Protein AF-A0A061FVU3-F1 (afdb_monomer_lite)

Foldseek 3Di:
DDDPPPDDDCVVVVPDDDCVVVVVCPDPDDPLVVDPVSVVVVVVVVVVVQVVCVVVVNHDDDVCPPPVNVVPPD

Sequence (74 aa):
ILNPTGQRSPHKTLRKKLIGEKVADWYPYDIKNDDPLVMARQEQERLSKLEMLKRRGKGPPKKGQGRRAVKRNK

InterPro domains:
  IPR013219 Small ribosomal subunit protein mS33 [PF08293] (2-63)
  IPR013219 Small ribosomal subunit protein mS33 [PTHR13362] (1-74)

pLDDT: mean 90.36, std 9.41, range [54.06, 97.5]

Secondary structure (DSSP, 8-state):
---TT----THHHHTSPP-HHHHHTTSPP-GGGT-HHHHHHHHHHHHHHHHHHHHTT-SPPPTT-STTTGGGG-

Radius of gyration: 28.26 Å; chains: 1; bounding box: 64×15×73 Å

Organism: Theobroma cacao (NCBI:txid3641)

Structure (mmCIF, N/CA/C/O backbone):
data_AF-A0A061FVU3-F1
#
_entry.id   AF-A0A061FVU3-F1
#
loop_
_atom_site.group_PDB
_atom_site.id
_atom_site.type_symbol
_atom_site.label_atom_id
_atom_site.label_alt_id
_atom_site.label_comp_id
_atom_site.label_asym_id
_atom_site.label_entity_id
_atom_site.label_seq_id
_atom_site.pdbx_PDB_ins_code
_atom_site.Cartn_x
_atom_site.Cartn_y
_atom_site.Cartn_z
_atom_site.occupancy
_atom_site.B_iso_or_equiv
_atom_site.auth_seq_id
_atom_site.auth_comp_id
_atom_site.auth_asym_id
_atom_site.auth_atom_id
_atom_site.pdbx_PDB_model_num
ATOM 1 N N . ILE A 1 1 ? 21.509 2.533 -38.147 1.00 82.12 1 ILE A N 1
ATOM 2 C CA . ILE A 1 1 ? 21.111 1.745 -39.338 1.00 82.12 1 ILE A CA 1
ATOM 3 C C . ILE A 1 1 ? 20.944 2.725 -40.487 1.00 82.12 1 ILE A C 1
ATOM 5 O O . ILE A 1 1 ? 20.228 3.706 -40.307 1.00 82.12 1 ILE A O 1
ATOM 9 N N . LEU A 1 2 ? 21.652 2.519 -41.597 1.00 87.38 2 LEU A N 1
ATOM 10 C CA . LEU A 1 2 ? 21.533 3.367 -42.783 1.00 87.38 2 LEU A CA 1
ATOM 11 C C . LEU A 1 2 ? 20.163 3.118 -43.436 1.00 87.38 2 LEU A C 1
ATOM 13 O O . LEU A 1 2 ? 19.817 1.971 -43.699 1.00 87.38 2 LEU A O 1
ATOM 17 N N . ASN A 1 3 ? 19.378 4.178 -43.649 1.00 88.50 3 ASN A N 1
ATOM 18 C CA . ASN A 1 3 ? 18.062 4.123 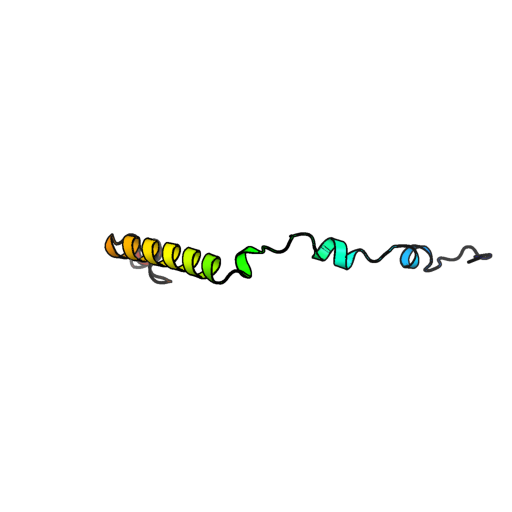-44.293 1.00 88.50 3 ASN A CA 1
ATOM 19 C C . ASN A 1 3 ? 18.102 4.904 -45.617 1.00 88.50 3 ASN A C 1
ATOM 21 O O . ASN A 1 3 ? 17.713 6.073 -45.639 1.00 88.50 3 ASN A O 1
ATOM 25 N N . PRO A 1 4 ? 18.608 4.296 -46.702 1.00 92.50 4 PRO A N 1
ATOM 26 C CA . PRO A 1 4 ? 18.832 4.994 -47.966 1.00 92.50 4 PRO A CA 1
ATOM 27 C C . PRO A 1 4 ? 17.533 5.393 -48.686 1.00 92.50 4 PRO A C 1
ATOM 29 O O . PRO A 1 4 ? 17.543 6.339 -49.462 1.00 92.50 4 PRO A O 1
ATOM 32 N N . THR A 1 5 ? 16.405 4.725 -48.413 1.00 92.19 5 THR A N 1
ATOM 33 C CA . THR A 1 5 ? 15.094 5.019 -49.025 1.00 92.19 5 THR A CA 1
ATOM 34 C C . THR A 1 5 ? 14.236 5.988 -48.208 1.00 92.19 5 THR A C 1
ATOM 36 O O . THR A 1 5 ? 13.153 6.368 -48.647 1.00 92.19 5 THR A O 1
ATOM 39 N N . GLY A 1 6 ? 14.670 6.367 -46.999 1.00 87.81 6 GLY A N 1
ATOM 40 C CA . GLY A 1 6 ? 13.944 7.303 -46.132 1.00 87.81 6 GLY A CA 1
ATOM 41 C C . GLY A 1 6 ? 12.582 6.804 -45.628 1.00 87.81 6 GLY A C 1
ATOM 42 O O . GLY A 1 6 ? 11.830 7.570 -45.026 1.00 87.81 6 GLY A O 1
ATOM 43 N N . GLN A 1 7 ? 12.246 5.528 -45.834 1.00 92.44 7 GLN A N 1
ATOM 44 C CA . GLN A 1 7 ? 10.967 4.962 -45.403 1.00 92.44 7 GLN A CA 1
ATOM 45 C C . GLN A 1 7 ? 10.862 4.911 -43.872 1.00 92.44 7 GLN A C 1
ATOM 47 O O . GLN A 1 7 ? 11.867 4.866 -43.156 1.00 92.44 7 GLN A O 1
ATOM 52 N N . ARG A 1 8 ? 9.633 4.914 -43.338 1.00 91.12 8 ARG A N 1
ATOM 53 C CA . ARG A 1 8 ? 9.399 4.847 -41.887 1.00 91.12 8 ARG A CA 1
ATOM 54 C C . ARG A 1 8 ? 9.947 3.534 -41.320 1.00 91.12 8 ARG A C 1
ATOM 56 O O . ARG A 1 8 ? 9.391 2.469 -41.543 1.00 91.12 8 ARG A O 1
ATOM 63 N N . SER A 1 9 ? 11.021 3.641 -40.545 1.00 90.19 9 SER A N 1
ATOM 64 C CA . SER A 1 9 ? 11.664 2.530 -39.839 1.00 90.19 9 SER A CA 1
ATOM 65 C C . SER A 1 9 ? 11.241 2.505 -38.358 1.00 90.19 9 SER A C 1
ATOM 67 O O . SER A 1 9 ? 11.031 3.573 -37.770 1.00 90.19 9 SER A O 1
ATOM 69 N N . PRO A 1 10 ? 11.190 1.332 -37.691 1.00 92.00 10 PRO A N 1
ATOM 70 C CA . PRO A 1 10 ? 10.888 1.213 -36.254 1.00 92.00 10 PRO A CA 1
ATOM 71 C C . PRO A 1 10 ? 11.957 1.833 -35.335 1.00 92.00 10 PRO A C 1
ATOM 73 O O . PRO A 1 10 ? 11.807 1.850 -34.112 1.00 92.00 10 PRO A O 1
ATOM 76 N N . HIS A 1 11 ? 13.029 2.385 -35.906 1.00 92.94 11 HIS A N 1
ATOM 77 C CA . HIS A 1 11 ? 14.175 2.947 -35.200 1.00 92.94 11 HIS A CA 1
ATOM 78 C C . HIS A 1 11 ? 13.805 3.982 -34.118 1.00 92.94 11 HIS A C 1
ATOM 80 O O . HIS A 1 11 ? 14.493 4.073 -33.100 1.00 92.94 11 HIS A O 1
ATOM 86 N N . LYS A 1 12 ? 12.731 4.765 -34.310 1.00 91.38 12 LYS A N 1
ATOM 87 C CA . LYS A 1 12 ? 12.252 5.741 -33.310 1.00 91.38 12 LYS A CA 1
ATOM 88 C C . LYS A 1 12 ? 11.659 5.059 -32.077 1.00 91.38 12 LYS A C 1
ATOM 90 O O . LYS A 1 12 ? 11.859 5.549 -30.970 1.00 91.38 12 LYS A O 1
ATOM 95 N N . THR A 1 13 ? 10.932 3.963 -32.268 1.00 92.62 13 THR A N 1
ATOM 96 C CA . THR A 1 13 ? 10.271 3.221 -31.188 1.00 92.62 13 THR A CA 1
ATOM 97 C C . THR A 1 13 ? 11.289 2.404 -30.406 1.00 92.62 13 THR A C 1
ATOM 99 O O . THR A 1 13 ? 11.333 2.508 -29.189 1.00 92.62 13 THR A O 1
ATOM 102 N N . LEU A 1 14 ? 12.176 1.690 -31.103 1.00 93.00 14 LEU A N 1
ATOM 103 C CA . LEU A 1 14 ? 13.175 0.813 -30.483 1.00 93.00 14 LEU A CA 1
ATOM 104 C C . LEU A 1 14 ? 14.299 1.574 -29.754 1.00 93.00 14 LEU A C 1
ATOM 106 O O . LEU A 1 14 ? 14.919 1.033 -28.848 1.00 93.00 14 LEU A O 1
ATOM 110 N N . ARG A 1 15 ? 14.564 2.840 -30.118 1.00 93.25 15 ARG A N 1
ATOM 111 C CA . ARG A 1 15 ? 15.511 3.708 -29.388 1.00 93.25 15 ARG A CA 1
ATOM 112 C C . ARG A 1 15 ? 14.982 4.178 -28.036 1.00 93.25 15 ARG A C 1
ATOM 114 O O . ARG A 1 15 ? 15.773 4.586 -27.187 1.00 93.25 15 ARG A O 1
ATOM 121 N N . LYS A 1 16 ? 13.661 4.217 -27.856 1.00 94.19 16 LYS A N 1
ATOM 122 C CA . LYS A 1 16 ? 13.078 4.623 -26.581 1.00 94.19 16 LYS A CA 1
ATOM 123 C C . LYS A 1 16 ? 13.253 3.469 -25.607 1.00 94.19 16 LYS A C 1
ATOM 125 O O . LYS A 1 16 ? 12.812 2.359 -25.883 1.00 94.19 16 LYS A O 1
ATOM 130 N N . LYS A 1 17 ? 13.874 3.742 -24.462 1.00 94.00 17 LYS A N 1
ATOM 131 C CA . LYS A 1 17 ? 13.863 2.793 -23.350 1.00 94.00 17 LYS A CA 1
ATOM 132 C C . LYS A 1 17 ? 12.418 2.571 -22.907 1.00 94.00 17 LYS A C 1
ATOM 134 O O . LYS A 1 17 ? 11.615 3.507 -22.926 1.00 94.00 17 LYS A O 1
ATOM 139 N N . LEU A 1 18 ? 12.104 1.343 -22.513 1.00 94.19 18 LEU A N 1
ATOM 140 C CA . LEU A 1 18 ? 10.837 1.044 -21.862 1.00 94.19 18 LEU A CA 1
ATOM 141 C C . LEU A 1 18 ? 10.747 1.876 -20.577 1.00 94.19 18 LEU A C 1
ATOM 143 O O . LEU A 1 18 ? 11.702 1.949 -19.810 1.00 94.19 18 LEU A O 1
ATOM 147 N N . ILE A 1 19 ? 9.611 2.541 -20.379 1.00 94.62 19 ILE A N 1
ATOM 148 C CA . ILE A 1 19 ? 9.358 3.389 -19.203 1.00 94.62 19 ILE A CA 1
ATOM 149 C C . ILE A 1 19 ? 8.444 2.708 -18.180 1.00 94.62 19 ILE A C 1
ATOM 151 O O . ILE A 1 19 ? 8.127 3.319 -17.169 1.00 94.62 19 ILE A O 1
ATOM 155 N N . GLY A 1 20 ? 8.011 1.471 -18.452 1.00 95.25 20 GLY A N 1
ATOM 156 C CA . GLY A 1 20 ? 7.000 0.757 -17.670 1.00 95.25 20 GLY A CA 1
ATOM 157 C C . GLY A 1 20 ? 7.367 0.638 -16.196 1.00 95.25 20 GLY A C 1
ATOM 158 O O . GLY A 1 20 ? 6.616 1.129 -15.368 1.00 95.25 20 GLY A O 1
ATOM 159 N N . GLU A 1 21 ? 8.539 0.079 -15.887 1.00 92.12 21 GLU A N 1
ATOM 160 C CA . GLU A 1 21 ? 9.033 -0.083 -14.507 1.00 92.12 21 GLU A CA 1
ATOM 161 C C . GLU A 1 21 ? 9.108 1.262 -13.780 1.00 92.12 21 GLU A C 1
ATOM 163 O O . GLU A 1 21 ? 8.486 1.449 -12.743 1.00 92.12 21 GLU A O 1
ATOM 168 N N . LYS A 1 22 ? 9.732 2.267 -14.407 1.00 91.88 22 LYS A N 1
ATOM 169 C CA . LYS A 1 22 ? 9.832 3.621 -13.842 1.00 91.88 22 LYS A CA 1
ATOM 170 C C . LYS A 1 22 ? 8.466 4.250 -13.530 1.00 91.88 22 LYS A C 1
ATOM 172 O O . LYS A 1 22 ? 8.361 5.058 -12.614 1.00 91.88 22 LYS A O 1
ATOM 177 N N . VAL A 1 23 ? 7.447 3.956 -14.336 1.00 94.75 23 VAL A N 1
ATOM 178 C CA . VAL A 1 23 ? 6.081 4.458 -14.127 1.00 94.75 23 VAL A CA 1
ATOM 179 C C . VAL A 1 23 ? 5.329 3.612 -13.096 1.00 94.75 23 VAL A C 1
ATOM 181 O O . VAL A 1 23 ? 4.537 4.162 -12.337 1.00 94.75 23 VAL A O 1
ATOM 184 N N . ALA A 1 24 ? 5.566 2.302 -13.055 1.00 95.06 24 ALA A N 1
ATOM 185 C CA . ALA A 1 24 ? 4.963 1.389 -12.089 1.00 95.06 24 ALA A CA 1
ATOM 186 C C . ALA A 1 24 ? 5.463 1.665 -10.662 1.00 95.06 24 ALA A C 1
ATOM 188 O O . ALA A 1 24 ? 4.657 1.714 -9.735 1.00 95.06 24 ALA A O 1
ATOM 189 N N . ASP A 1 25 ? 6.752 1.970 -10.510 1.00 94.62 25 ASP A N 1
ATOM 190 C CA . ASP A 1 25 ? 7.411 2.276 -9.233 1.00 94.62 25 ASP A CA 1
ATOM 191 C C . ASP A 1 25 ? 7.150 3.719 -8.752 1.00 94.62 25 ASP A C 1
ATOM 193 O O . ASP A 1 25 ? 7.955 4.321 -8.041 1.00 94.62 25 ASP A O 1
ATOM 197 N N . TRP A 1 26 ? 6.024 4.316 -9.159 1.00 95.19 26 TRP A N 1
ATOM 198 C CA . TRP A 1 26 ? 5.661 5.690 -8.805 1.00 95.19 26 TRP A CA 1
ATOM 199 C C . TRP A 1 26 ? 5.492 5.890 -7.293 1.00 95.19 26 TRP A C 1
ATOM 201 O O . TRP A 1 26 ? 5.861 6.938 -6.761 1.00 95.19 26 TRP A O 1
ATOM 211 N N . TYR A 1 27 ? 4.932 4.895 -6.600 1.00 94.88 27 TYR A N 1
ATOM 212 C CA . TYR A 1 27 ? 4.792 4.918 -5.148 1.00 94.88 27 TYR A CA 1
ATOM 213 C C . TYR A 1 27 ? 5.850 4.011 -4.510 1.00 94.88 27 TYR A C 1
ATOM 215 O O . TYR A 1 27 ? 5.883 2.822 -4.829 1.00 94.88 27 TYR A O 1
ATOM 223 N N . PRO A 1 28 ? 6.699 4.537 -3.606 1.00 94.12 28 PRO A N 1
ATOM 224 C CA . PRO A 1 28 ? 7.688 3.721 -2.921 1.00 94.12 28 PRO A CA 1
ATOM 225 C C . PRO A 1 28 ? 7.013 2.730 -1.972 1.00 94.12 28 PRO A C 1
ATOM 227 O O . PRO A 1 28 ? 5.916 2.970 -1.462 1.00 94.12 28 PRO A O 1
ATOM 230 N N . TYR A 1 29 ? 7.707 1.628 -1.706 1.00 93.50 29 TYR A N 1
ATOM 231 C CA . TYR A 1 29 ? 7.261 0.632 -0.744 1.00 93.50 29 TYR A CA 1
ATOM 232 C C . TYR A 1 29 ? 7.255 1.187 0.690 1.00 93.50 29 TYR A C 1
ATOM 234 O O . TYR A 1 29 ? 8.213 1.839 1.113 1.00 93.50 29 TYR A O 1
ATOM 242 N N . ASP A 1 30 ? 6.190 0.908 1.448 1.00 92.56 30 ASP A N 1
ATOM 243 C CA . ASP A 1 30 ? 6.116 1.252 2.870 1.00 92.56 30 ASP A CA 1
ATOM 244 C C . ASP A 1 30 ? 6.681 0.111 3.724 1.00 92.56 30 ASP A C 1
ATOM 246 O O . ASP A 1 30 ? 6.030 -0.914 3.934 1.00 92.56 30 ASP A O 1
ATOM 250 N N . ILE A 1 31 ? 7.886 0.332 4.254 1.00 90.62 31 ILE A N 1
ATOM 251 C CA . ILE A 1 31 ? 8.615 -0.611 5.114 1.00 90.62 31 ILE A CA 1
ATOM 252 C C . ILE A 1 31 ? 7.856 -0.978 6.397 1.00 90.62 31 ILE A C 1
ATOM 254 O O . ILE A 1 31 ? 8.119 -2.013 7.004 1.00 90.62 31 ILE A O 1
ATOM 258 N N . LYS A 1 32 ? 6.883 -0.163 6.825 1.00 89.75 32 LYS A N 1
ATOM 259 C CA . LYS A 1 32 ? 6.082 -0.449 8.026 1.00 89.75 32 LYS A CA 1
ATOM 260 C C . LYS A 1 32 ? 5.232 -1.707 7.888 1.00 89.75 32 LYS A C 1
ATOM 262 O O . LYS A 1 32 ? 4.833 -2.256 8.910 1.00 89.75 32 LYS A O 1
ATOM 267 N N . ASN A 1 33 ? 4.969 -2.147 6.659 1.00 89.50 33 ASN A N 1
ATOM 268 C CA . ASN A 1 33 ? 4.227 -3.375 6.396 1.00 89.50 33 ASN A CA 1
ATOM 269 C C . ASN A 1 33 ? 5.035 -4.641 6.718 1.00 89.50 33 ASN A C 1
ATOM 271 O O . ASN A 1 33 ? 4.431 -5.695 6.905 1.00 89.50 33 ASN A O 1
ATOM 275 N N . ASP A 1 34 ? 6.365 -4.541 6.811 1.00 91.25 34 ASP A N 1
ATOM 276 C CA . ASP A 1 34 ? 7.238 -5.689 7.075 1.00 91.25 34 ASP A CA 1
ATOM 277 C C . ASP A 1 34 ? 7.418 -5.969 8.567 1.00 91.25 34 ASP A C 1
ATOM 279 O O . ASP A 1 34 ? 7.629 -7.118 8.946 1.00 91.25 34 ASP A O 1
ATOM 283 N N . ASP A 1 35 ? 7.358 -4.936 9.416 1.00 93.75 35 ASP A N 1
ATOM 284 C CA . ASP A 1 35 ? 7.591 -5.070 10.856 1.00 93.75 35 ASP A CA 1
ATOM 285 C C . ASP A 1 35 ? 6.321 -5.572 11.573 1.00 93.75 35 ASP A C 1
ATOM 287 O O . ASP A 1 35 ? 5.351 -4.812 11.733 1.00 93.75 35 ASP A O 1
ATOM 291 N N . PRO A 1 36 ? 6.309 -6.823 12.081 1.00 94.06 36 PRO A N 1
ATOM 292 C CA . PRO A 1 36 ? 5.138 -7.386 12.742 1.00 94.06 36 PRO A CA 1
ATOM 293 C C . PRO A 1 36 ? 4.725 -6.609 13.998 1.00 94.06 36 PRO A C 1
ATOM 295 O O . PRO A 1 36 ? 3.541 -6.581 14.334 1.00 94.06 36 PRO A O 1
ATOM 298 N N . LEU A 1 37 ? 5.668 -5.959 14.690 1.00 94.25 37 LEU A N 1
ATOM 299 C CA . LEU A 1 37 ? 5.388 -5.194 15.907 1.00 94.25 37 LEU A CA 1
ATOM 300 C C . LEU A 1 37 ? 4.657 -3.891 15.582 1.00 94.25 37 LEU A C 1
ATOM 302 O O . LEU A 1 37 ? 3.702 -3.524 16.273 1.00 94.25 37 LEU A O 1
ATOM 306 N N . VAL A 1 38 ? 5.071 -3.207 14.514 1.00 93.75 38 VAL A N 1
ATOM 307 C CA . VAL A 1 38 ? 4.413 -1.981 14.042 1.00 93.75 38 VAL A CA 1
ATOM 308 C C . VAL A 1 38 ? 3.007 -2.297 13.541 1.00 93.75 38 VAL A C 1
ATOM 310 O O . VAL A 1 38 ? 2.058 -1.609 13.926 1.00 93.75 38 VAL A O 1
ATOM 313 N N . MET A 1 39 ? 2.854 -3.365 12.756 1.00 94.06 39 MET A N 1
ATOM 314 C CA . MET A 1 39 ? 1.555 -3.809 12.246 1.00 94.06 39 MET A CA 1
ATOM 315 C C . MET A 1 39 ? 0.594 -4.195 13.376 1.00 94.06 39 MET A C 1
ATOM 317 O O . MET A 1 39 ? -0.545 -3.719 13.415 1.00 94.06 39 MET A O 1
ATOM 321 N N . ALA A 1 40 ? 1.058 -4.996 14.341 1.00 94.88 40 ALA A N 1
ATOM 322 C CA . ALA A 1 40 ? 0.250 -5.402 15.489 1.00 94.88 40 ALA A CA 1
ATOM 323 C C . ALA A 1 40 ? -0.184 -4.202 16.341 1.00 94.88 40 ALA A C 1
ATOM 325 O O . ALA A 1 40 ? -1.344 -4.115 16.749 1.00 94.88 40 ALA A O 1
ATOM 326 N N . ARG A 1 41 ? 0.719 -3.240 16.564 1.00 95.75 41 ARG A N 1
ATOM 327 C CA . ARG A 1 41 ? 0.419 -2.022 17.321 1.00 95.75 41 ARG A CA 1
ATOM 328 C C . ARG A 1 41 ? -0.653 -1.171 16.640 1.00 95.75 41 ARG A C 1
ATOM 330 O O . ARG A 1 41 ? -1.599 -0.749 17.303 1.00 95.75 41 ARG A O 1
ATOM 337 N N . GLN A 1 42 ? -0.528 -0.927 15.335 1.00 95.31 42 GLN A N 1
ATOM 338 C CA . GLN A 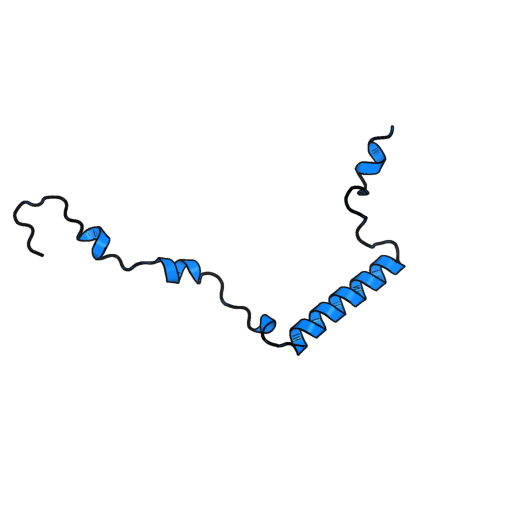1 42 ? -1.513 -0.139 14.585 1.00 95.31 42 GLN A CA 1
ATOM 339 C C . GLN A 1 42 ? -2.899 -0.790 14.628 1.00 95.31 42 GLN A C 1
ATOM 341 O O . GLN A 1 42 ? -3.906 -0.108 14.846 1.00 95.31 42 GLN A O 1
ATOM 346 N N . GLU A 1 43 ? -2.958 -2.114 14.479 1.00 95.81 43 GLU A N 1
ATOM 347 C CA . GLU A 1 43 ? -4.218 -2.849 14.557 1.00 95.81 43 GLU A CA 1
ATOM 348 C C . GLU A 1 43 ? -4.813 -2.823 15.972 1.00 95.81 43 GLU A C 1
ATOM 350 O O . GLU A 1 43 ? -6.018 -2.607 16.137 1.00 95.81 43 GLU A O 1
ATOM 355 N N . GLN A 1 44 ? -3.985 -2.947 17.011 1.00 97.31 44 GLN A N 1
ATOM 356 C CA . GLN A 1 44 ? -4.427 -2.850 18.402 1.00 97.31 44 GLN A CA 1
ATOM 357 C C . GLN A 1 44 ? -5.018 -1.467 18.720 1.00 97.31 44 GLN A C 1
ATOM 359 O O . GLN A 1 44 ? -6.093 -1.370 19.321 1.00 97.31 44 GLN A O 1
ATOM 364 N N . GLU A 1 45 ? -4.363 -0.390 18.280 1.00 97.25 45 GLU A N 1
ATOM 365 C CA . GLU A 1 45 ? -4.858 0.982 18.436 1.00 97.25 45 GLU A CA 1
ATOM 366 C C . GLU A 1 45 ? -6.191 1.184 17.688 1.00 97.25 45 GLU A C 1
ATOM 368 O O . GLU A 1 45 ? -7.139 1.771 18.231 1.00 97.25 45 GLU A O 1
ATOM 373 N N . ARG A 1 46 ? -6.312 0.634 16.470 1.00 97.44 46 ARG A N 1
ATOM 374 C CA . ARG A 1 46 ? -7.550 0.661 15.673 1.00 97.44 46 ARG A CA 1
ATOM 375 C C . ARG A 1 46 ? -8.703 -0.041 16.392 1.00 97.44 46 ARG A C 1
ATOM 377 O O . ARG A 1 46 ? -9.806 0.514 16.464 1.00 97.44 46 ARG A O 1
ATOM 384 N N . LEU A 1 47 ? -8.462 -1.238 16.928 1.00 97.50 47 LEU A N 1
ATOM 385 C CA . LEU A 1 47 ? -9.460 -2.031 17.650 1.00 97.50 47 LEU A CA 1
ATOM 386 C C . LEU A 1 47 ? -9.891 -1.355 18.955 1.00 97.50 47 LEU A C 1
ATOM 388 O O . LEU A 1 47 ? -11.092 -1.236 19.201 1.00 97.50 47 LEU A O 1
ATOM 392 N N . SER A 1 48 ? -8.942 -0.830 19.733 1.00 97.38 48 SER A N 1
ATOM 393 C CA . SER A 1 48 ? -9.213 -0.096 20.977 1.00 97.38 48 SER A CA 1
ATOM 394 C C . SER A 1 48 ? -10.104 1.131 20.738 1.00 97.38 48 SER A C 1
ATOM 396 O O . SER A 1 48 ? -11.133 1.328 21.396 1.00 97.38 48 SER A O 1
ATOM 398 N N . LYS A 1 49 ? -9.788 1.926 19.706 1.00 97.38 49 LYS A N 1
ATOM 399 C CA . LYS A 1 49 ? -10.614 3.075 19.306 1.00 97.38 49 LYS A CA 1
ATOM 400 C C . LYS A 1 49 ? -12.016 2.646 18.871 1.00 97.38 49 LYS A C 1
ATOM 402 O O . LYS A 1 49 ? -13.003 3.292 19.234 1.00 97.38 49 LYS A O 1
ATOM 407 N N . LEU A 1 50 ? -12.117 1.571 18.090 1.00 96.94 50 LEU A N 1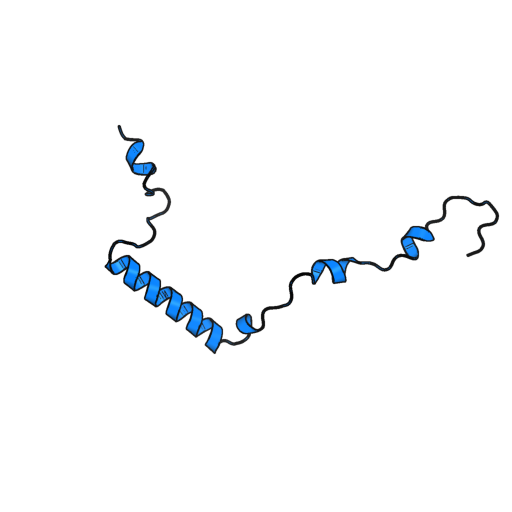
ATOM 408 C CA . LEU A 1 50 ? -13.398 1.048 17.623 1.00 96.94 50 LEU A CA 1
ATOM 409 C C . LEU A 1 50 ? -14.269 0.568 18.790 1.00 96.94 50 LEU A C 1
ATOM 411 O O . LEU A 1 50 ? -15.466 0.858 18.815 1.00 96.94 50 LEU A O 1
ATOM 415 N N . GLU A 1 51 ? -13.682 -0.132 19.757 1.00 96.88 51 GLU A N 1
ATOM 416 C CA . GLU A 1 51 ? -14.367 -0.587 20.964 1.00 96.88 51 GLU A CA 1
ATOM 417 C C . GLU A 1 51 ? -14.918 0.598 21.766 1.00 96.88 51 GLU A C 1
ATOM 419 O O . GLU A 1 51 ? -16.110 0.635 22.084 1.00 96.88 51 GLU A O 1
ATOM 424 N N . MET A 1 52 ? -14.093 1.620 22.009 1.00 97.50 52 MET A N 1
ATOM 425 C CA . MET A 1 52 ? -14.514 2.838 22.703 1.00 97.50 52 MET A CA 1
ATOM 426 C C . MET A 1 52 ? -15.689 3.535 21.995 1.00 97.50 52 MET 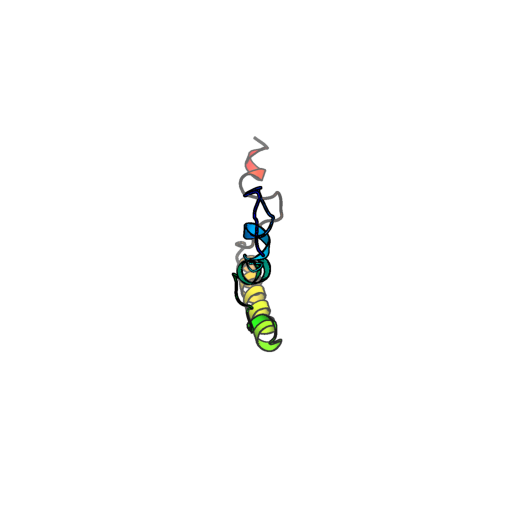A C 1
ATOM 428 O O . MET A 1 52 ? -16.637 3.979 22.649 1.00 97.50 52 MET A O 1
ATOM 432 N N . LEU A 1 53 ? -15.665 3.621 20.660 1.00 97.25 53 LEU A N 1
ATOM 433 C CA . LEU A 1 53 ? -16.758 4.210 19.876 1.00 97.25 53 LEU A CA 1
ATOM 434 C C . LEU A 1 53 ? -18.045 3.385 19.961 1.00 97.25 53 LEU A C 1
ATOM 436 O O . LEU A 1 53 ? -19.125 3.965 20.101 1.00 97.25 53 LEU A O 1
ATOM 440 N N . LYS A 1 54 ? -17.939 2.051 19.912 1.00 95.75 54 LYS A N 1
ATOM 441 C CA . LYS A 1 54 ? -19.084 1.144 20.079 1.00 95.75 54 LYS A CA 1
ATOM 442 C C . LYS A 1 54 ? -19.720 1.301 21.459 1.00 95.75 54 LYS A C 1
ATOM 444 O O . LYS A 1 54 ? -20.935 1.454 21.527 1.00 95.75 54 LYS A O 1
ATOM 449 N N . ARG A 1 55 ? -18.916 1.376 22.530 1.00 96.62 55 ARG A N 1
ATOM 450 C CA . ARG A 1 55 ? -19.404 1.618 23.904 1.00 96.62 55 ARG A CA 1
ATOM 451 C C . ARG A 1 55 ? -20.206 2.919 24.023 1.00 96.62 55 ARG A C 1
ATOM 453 O O . ARG A 1 55 ? -21.176 2.978 24.763 1.00 96.62 55 ARG A O 1
ATOM 460 N N . ARG A 1 56 ? -19.837 3.956 23.263 1.00 96.75 56 ARG A N 1
ATOM 461 C CA . ARG A 1 56 ? -20.530 5.260 23.240 1.00 96.75 56 ARG A CA 1
ATOM 462 C C . ARG A 1 56 ? -21.738 5.314 22.291 1.00 96.75 56 ARG A C 1
ATOM 464 O O . ARG A 1 56 ? -22.295 6.391 22.106 1.00 96.75 56 ARG A O 1
ATOM 471 N N . GLY A 1 57 ? -22.083 4.219 21.605 1.00 93.44 57 GLY A N 1
ATOM 472 C CA . GLY A 1 57 ? -23.122 4.213 20.565 1.00 93.44 57 GLY A CA 1
ATOM 473 C C . GLY A 1 57 ? -22.759 5.016 19.307 1.00 93.44 57 GLY A C 1
ATOM 474 O O . GLY A 1 57 ? -23.614 5.284 18.470 1.00 93.44 57 GLY A O 1
ATOM 475 N N . LYS A 1 58 ? -21.485 5.402 19.154 1.00 94.62 58 LYS A N 1
ATOM 476 C CA . LYS A 1 58 ? -20.948 6.160 18.007 1.00 94.62 58 LYS A CA 1
ATOM 477 C C . LYS A 1 58 ? -20.179 5.265 17.030 1.00 94.62 58 LYS A C 1
ATOM 479 O O . LYS A 1 58 ? -19.404 5.757 16.213 1.00 94.62 58 LYS A O 1
ATOM 484 N N . GLY A 1 59 ? -20.352 3.949 17.144 1.00 93.62 59 GLY A N 1
ATOM 485 C CA . GLY A 1 59 ? -19.790 2.988 16.204 1.00 93.62 59 GLY A CA 1
ATOM 486 C C . GLY A 1 59 ? -20.407 3.136 14.807 1.00 93.62 59 GLY A C 1
ATOM 487 O O . GLY A 1 59 ? -21.514 3.664 14.668 1.00 93.62 59 GLY A O 1
ATOM 488 N N . PRO A 1 60 ? -19.712 2.670 13.757 1.00 92.94 60 PRO A N 1
ATOM 489 C CA . PRO A 1 60 ? -20.285 2.642 12.420 1.00 92.9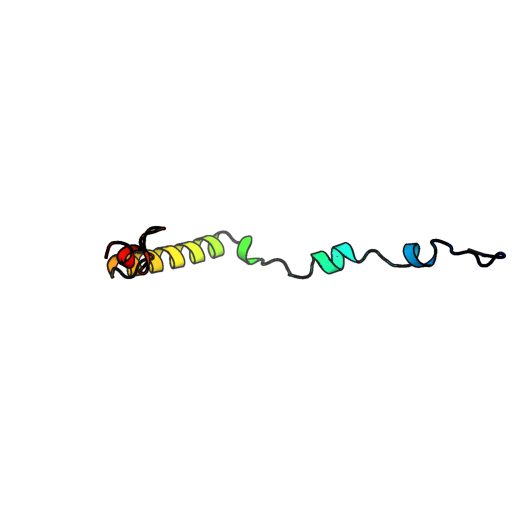4 60 PRO A CA 1
ATOM 490 C C . PRO A 1 60 ? -21.555 1.765 12.412 1.00 92.94 60 PRO A C 1
ATOM 492 O O . PRO A 1 60 ? -21.539 0.674 12.989 1.00 92.94 60 PRO A O 1
ATOM 495 N N . PRO A 1 61 ? -22.656 2.213 11.781 1.00 92.19 61 PRO A N 1
ATOM 496 C CA . PRO A 1 61 ? -23.888 1.434 11.712 1.00 92.19 61 PRO A CA 1
ATOM 497 C C . PRO A 1 61 ? -23.702 0.191 10.836 1.00 92.19 61 PRO A C 1
ATOM 499 O O . PRO A 1 61 ? -22.830 0.146 9.963 1.00 92.19 61 PRO A O 1
ATOM 502 N N . LYS A 1 62 ? -24.576 -0.807 11.007 1.00 91.44 62 LYS A N 1
ATOM 503 C CA . LYS A 1 62 ? -24.630 -1.955 10.095 1.00 91.44 62 LYS A CA 1
ATOM 504 C C . LYS A 1 62 ? -24.923 -1.462 8.673 1.00 91.44 62 LYS A C 1
ATOM 506 O O . LYS A 1 62 ? -25.720 -0.540 8.476 1.00 91.44 62 LYS A O 1
ATOM 511 N N . LYS A 1 63 ? -24.291 -2.077 7.668 1.00 90.44 63 LYS A N 1
ATOM 512 C CA . LYS A 1 63 ? -24.550 -1.788 6.247 1.00 90.44 63 LYS A CA 1
ATOM 513 C C . LYS A 1 63 ? -26.064 -1.793 5.987 1.00 90.44 63 LYS A C 1
ATOM 515 O O . LYS A 1 63 ? -26.752 -2.727 6.383 1.00 90.44 63 LYS A O 1
ATOM 520 N N . GLY A 1 64 ? -26.575 -0.735 5.359 1.00 86.62 64 GLY A N 1
ATOM 521 C CA . GLY A 1 64 ? -28.008 -0.571 5.091 1.00 86.62 64 GLY A CA 1
ATOM 522 C C . GLY A 1 64 ? -28.837 0.043 6.228 1.00 86.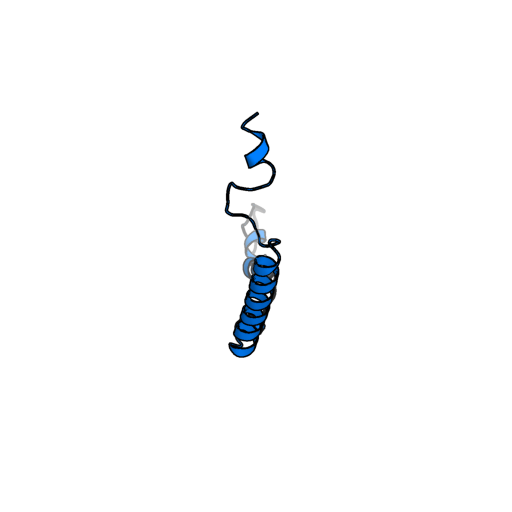62 64 GLY A C 1
ATOM 523 O O . GLY A 1 64 ? -29.986 0.373 5.986 1.00 86.62 64 GLY A O 1
ATOM 524 N N . GLN A 1 65 ? -28.277 0.282 7.420 1.00 87.62 65 GLN A N 1
ATOM 525 C CA . GLN A 1 65 ? -28.952 0.960 8.546 1.00 87.62 65 GLN A CA 1
ATOM 526 C C . GLN A 1 65 ? -28.465 2.405 8.745 1.00 87.62 65 GLN A C 1
ATOM 528 O O . GLN A 1 65 ? -28.548 2.980 9.828 1.00 87.62 65 GLN A O 1
ATOM 533 N N . GLY A 1 66 ? -27.904 3.007 7.694 1.00 85.75 66 GLY A N 1
ATOM 534 C CA . GLY A 1 66 ? -27.482 4.403 7.733 1.00 85.75 66 GLY A CA 1
ATOM 535 C C . GLY A 1 66 ? -28.670 5.352 7.918 1.00 85.75 66 GLY A C 1
ATOM 536 O O . GLY A 1 66 ? -29.820 4.994 7.679 1.00 85.75 66 GLY A O 1
ATOM 537 N N . ARG A 1 67 ? -28.390 6.613 8.260 1.00 81.38 67 ARG A N 1
ATOM 538 C CA . ARG A 1 67 ? -29.416 7.642 8.534 1.00 81.38 67 ARG A CA 1
ATOM 539 C C . ARG A 1 67 ? -30.508 7.761 7.458 1.00 81.38 67 ARG A C 1
ATOM 541 O O . ARG A 1 67 ? -31.641 8.101 7.773 1.00 81.38 67 ARG A O 1
ATOM 548 N N . ARG A 1 68 ? -30.173 7.499 6.188 1.00 81.12 68 ARG A N 1
ATOM 549 C CA . ARG A 1 68 ? -31.113 7.562 5.053 1.00 81.12 68 ARG A CA 1
ATOM 550 C C . ARG A 1 68 ? -32.042 6.346 4.950 1.00 81.12 68 ARG A C 1
ATOM 552 O O . ARG A 1 68 ? -33.111 6.481 4.375 1.00 81.12 68 ARG A O 1
ATOM 559 N N . ALA A 1 69 ? -31.675 5.196 5.515 1.00 74.31 69 ALA A N 1
ATOM 560 C CA . ALA A 1 69 ? -32.490 3.982 5.461 1.00 74.31 69 ALA A CA 1
ATOM 561 C C . ALA A 1 69 ? -33.782 4.109 6.280 1.00 74.31 69 ALA A C 1
ATOM 563 O O . ALA A 1 69 ? -34.835 3.656 5.851 1.00 74.31 69 ALA A O 1
ATOM 564 N N . VAL A 1 70 ? -33.715 4.808 7.416 1.00 63.66 70 VAL A N 1
ATOM 565 C CA . VAL A 1 70 ? -34.871 5.053 8.294 1.00 63.66 70 VAL A CA 1
ATOM 566 C C . VAL A 1 70 ? -35.924 5.944 7.618 1.00 63.66 70 VAL A C 1
ATOM 568 O O . VAL A 1 70 ? -37.108 5.833 7.909 1.00 63.66 70 VAL A O 1
ATOM 571 N N . LYS A 1 71 ? -35.522 6.804 6.670 1.00 62.34 71 LYS A N 1
ATOM 572 C CA . LYS A 1 71 ? -36.426 7.760 6.010 1.00 62.34 71 LYS A CA 1
ATOM 573 C C . LYS A 1 71 ? -37.350 7.148 4.949 1.00 62.34 71 LYS A C 1
ATOM 575 O O . LYS A 1 71 ? -38.227 7.861 4.484 1.00 62.34 71 LYS A O 1
ATOM 580 N N . ARG A 1 72 ? -37.170 5.881 4.546 1.00 59.94 72 ARG A N 1
ATOM 581 C CA . ARG A 1 72 ? -37.972 5.266 3.464 1.00 59.94 72 ARG A CA 1
ATOM 582 C C . ARG A 1 72 ? -39.300 4.645 3.930 1.00 59.94 72 ARG A C 1
ATOM 584 O O . ARG A 1 72 ? -40.071 4.221 3.084 1.00 59.94 72 ARG A O 1
ATOM 591 N N . ASN A 1 73 ? -39.560 4.597 5.239 1.00 56.00 73 ASN A N 1
ATOM 592 C CA . ASN A 1 73 ? -40.802 4.057 5.817 1.00 56.00 73 ASN A CA 1
ATOM 593 C C . ASN A 1 73 ? -41.808 5.152 6.231 1.00 56.00 73 ASN A C 1
ATOM 595 O O . ASN A 1 73 ? -42.583 4.943 7.162 1.00 56.00 73 ASN A O 1
ATOM 599 N N . LYS A 1 74 ? -41.788 6.319 5.579 1.00 54.06 74 LYS A N 1
ATOM 600 C CA . LYS A 1 74 ? -42.825 7.344 5.742 1.00 54.06 74 LYS A CA 1
ATOM 601 C C . LYS A 1 74 ? -43.468 7.650 4.402 1.00 54.06 74 LYS A C 1
ATOM 603 O O . LYS A 1 74 ? -42.700 7.710 3.417 1.00 54.06 74 LYS A O 1
#